Protein AF-A0A4Q3VLD4-F1 (afdb_monomer)

Sequence (63 aa):
MNNLNPFYKIGTIGMIITACLHIVLAVVLNTSSVHTSFAIVYPSWIAFLAMGTAQMAKEKKQK

Structure (mmCIF, N/CA/C/O backbone):
data_AF-A0A4Q3VLD4-F1
#
_entry.id   AF-A0A4Q3VLD4-F1
#
loop_
_atom_site.group_PDB
_atom_site.id
_atom_site.type_symbol
_atom_site.label_atom_id
_atom_site.label_alt_id
_atom_site.label_comp_id
_atom_site.label_asym_id
_atom_site.label_entity_id
_atom_site.label_seq_id
_atom_site.pdbx_PDB_ins_code
_atom_site.Cartn_x
_atom_site.Cartn_y
_atom_site.Cartn_z
_atom_site.occupancy
_atom_site.B_iso_or_equiv
_atom_site.auth_seq_id
_atom_site.auth_comp_id
_atom_site.auth_asym_id
_atom_site.auth_atom_id
_atom_site.pdbx_PDB_model_num
ATOM 1 N N . MET A 1 1 ? -22.884 -14.841 2.889 1.00 43.41 1 MET A N 1
ATOM 2 C CA . MET A 1 1 ? -21.603 -14.214 2.497 1.00 43.41 1 MET A CA 1
ATOM 3 C C . MET A 1 1 ? -21.467 -12.954 3.338 1.00 43.41 1 MET A C 1
ATOM 5 O O . MET A 1 1 ? -22.303 -12.073 3.206 1.00 43.41 1 MET A O 1
ATOM 9 N N . ASN A 1 2 ? -20.564 -12.947 4.321 1.00 57.25 2 ASN A N 1
ATOM 10 C CA . ASN A 1 2 ? -20.478 -11.879 5.324 1.00 57.25 2 ASN A CA 1
ATOM 11 C C . ASN A 1 2 ? -20.260 -10.522 4.633 1.00 57.25 2 ASN A C 1
ATOM 13 O O . ASN A 1 2 ? -19.264 -10.359 3.928 1.00 57.25 2 ASN A O 1
ATOM 17 N N . ASN A 1 3 ? -21.182 -9.572 4.816 1.00 68.00 3 ASN A N 1
ATOM 18 C CA . ASN A 1 3 ? -21.005 -8.181 4.394 1.00 68.00 3 ASN A CA 1
ATOM 19 C C . ASN A 1 3 ? -19.894 -7.562 5.250 1.00 68.00 3 ASN A C 1
ATOM 21 O O . ASN A 1 3 ? -20.154 -6.990 6.303 1.00 68.00 3 ASN A O 1
ATOM 25 N N . LEU A 1 4 ? -18.640 -7.757 4.836 1.00 74.62 4 LEU A N 1
ATOM 26 C CA . LEU A 1 4 ? -17.499 -7.078 5.440 1.00 74.62 4 LEU A CA 1
ATOM 27 C C . LEU A 1 4 ? -17.694 -5.567 5.313 1.00 74.62 4 LEU A C 1
ATOM 29 O O . LEU A 1 4 ? -18.244 -5.090 4.316 1.00 74.62 4 LEU A O 1
ATOM 33 N N . ASN A 1 5 ? -17.219 -4.828 6.314 1.00 88.00 5 ASN A N 1
ATOM 34 C CA . ASN A 1 5 ? -17.327 -3.378 6.332 1.00 88.00 5 ASN A CA 1
ATOM 35 C C . ASN A 1 5 ? -16.786 -2.770 5.011 1.00 88.00 5 ASN A C 1
ATOM 37 O O . ASN A 1 5 ? -15.696 -3.155 4.565 1.00 88.00 5 ASN A O 1
ATOM 41 N N . PR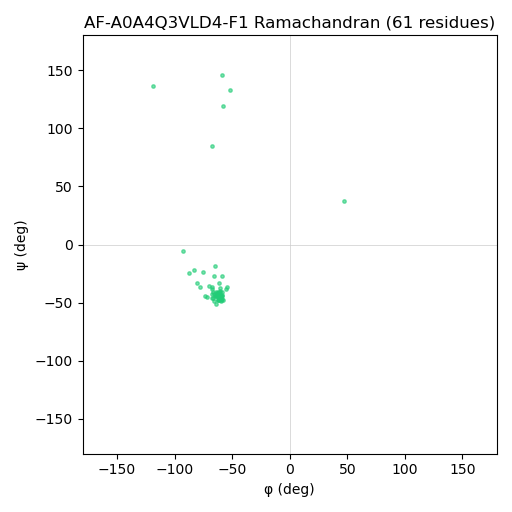O A 1 6 ? -17.511 -1.826 4.380 1.00 88.56 6 PRO A N 1
ATOM 42 C CA . PRO A 1 6 ? -17.126 -1.253 3.091 1.00 88.56 6 PRO A CA 1
ATOM 43 C C . PRO A 1 6 ? -15.715 -0.656 3.068 1.00 88.56 6 PRO A C 1
ATOM 45 O O . PRO A 1 6 ? -14.992 -0.859 2.095 1.00 88.56 6 PRO A O 1
ATOM 48 N N . PHE A 1 7 ? -15.279 0.009 4.142 1.00 91.19 7 PHE A N 1
ATOM 49 C CA . PHE A 1 7 ? -13.932 0.580 4.231 1.00 91.19 7 PHE A CA 1
ATOM 50 C C . PHE A 1 7 ? -12.853 -0.496 4.287 1.00 91.19 7 PHE A C 1
ATOM 52 O O . PHE A 1 7 ? -11.818 -0.357 3.637 1.00 91.19 7 PHE A O 1
ATOM 59 N N . TYR A 1 8 ? -13.116 -1.601 4.989 1.00 90.88 8 TYR A N 1
ATOM 60 C CA . TYR A 1 8 ? -12.208 -2.746 4.993 1.00 90.88 8 TYR A CA 1
ATOM 61 C C . TYR A 1 8 ? -12.054 -3.313 3.578 1.00 90.88 8 TYR A C 1
ATOM 63 O O . TYR A 1 8 ? -10.939 -3.488 3.096 1.00 90.88 8 TYR A O 1
ATOM 71 N N . LYS A 1 9 ? -13.172 -3.512 2.868 1.00 92.25 9 LYS A N 1
ATOM 72 C CA . LYS A 1 9 ? -13.169 -4.034 1.496 1.00 92.25 9 LYS A CA 1
ATOM 73 C C . LYS A 1 9 ? -12.432 -3.108 0.520 1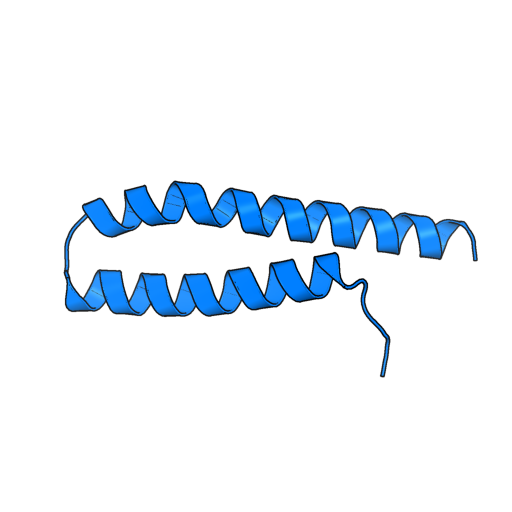.00 92.25 9 LYS A C 1
ATOM 75 O O . LYS A 1 9 ? -11.626 -3.592 -0.272 1.00 92.25 9 LYS A O 1
ATOM 80 N N . ILE A 1 10 ? -12.678 -1.797 0.589 1.00 93.25 10 ILE A N 1
ATOM 81 C CA . ILE A 1 10 ? -11.997 -0.793 -0.245 1.00 93.25 10 ILE A CA 1
ATOM 82 C C . ILE A 1 10 ? -10.494 -0.795 0.041 1.00 93.25 10 ILE A C 1
ATOM 84 O O . ILE A 1 10 ? -9.701 -0.868 -0.894 1.00 93.25 10 ILE A O 1
ATOM 88 N N . GLY A 1 11 ? -10.101 -0.782 1.318 1.00 93.19 11 GLY A N 1
ATOM 89 C CA . GLY A 1 11 ? -8.697 -0.830 1.718 1.00 93.19 11 GLY A CA 1
ATOM 90 C C . GLY A 1 11 ? -7.984 -2.082 1.201 1.00 93.19 11 GLY A C 1
ATOM 91 O O . GLY A 1 11 ? -6.894 -1.981 0.645 1.00 93.19 11 GLY A O 1
ATOM 92 N N . THR A 1 12 ? -8.611 -3.258 1.306 1.00 93.81 12 THR A N 1
ATOM 93 C CA . THR A 1 12 ? -8.024 -4.516 0.818 1.00 93.81 12 THR A CA 1
ATOM 94 C C . THR A 1 12 ? -7.879 -4.528 -0.701 1.00 93.81 12 THR A C 1
ATOM 96 O O . THR A 1 12 ? -6.807 -4.852 -1.209 1.00 93.81 12 THR A O 1
ATOM 99 N N . ILE A 1 13 ? -8.931 -4.163 -1.438 1.00 95.44 13 ILE A N 1
ATOM 100 C CA . ILE A 1 13 ? -8.895 -4.145 -2.907 1.00 95.44 13 ILE A CA 1
ATOM 101 C C . ILE A 1 13 ? -7.866 -3.120 -3.398 1.00 95.44 13 ILE A C 1
ATOM 103 O O . ILE A 1 13 ? -7.057 -3.433 -4.270 1.00 95.44 13 ILE A O 1
ATOM 107 N N . GLY A 1 14 ? -7.849 -1.928 -2.796 1.0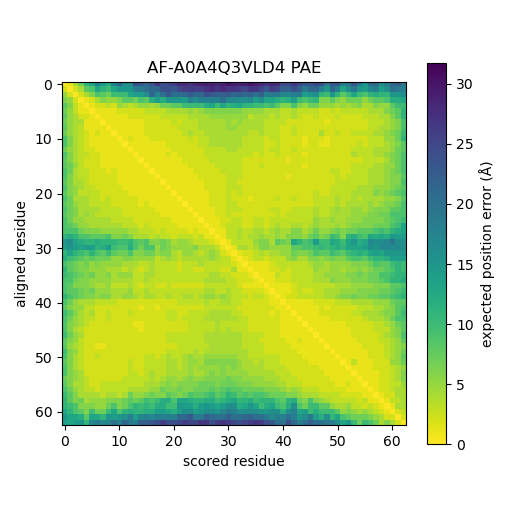0 94.25 14 GLY A N 1
ATOM 108 C CA . GLY A 1 14 ? -6.889 -0.875 -3.110 1.00 94.25 14 GLY A CA 1
ATOM 109 C C . GLY A 1 14 ? -5.442 -1.304 -2.876 1.00 94.25 14 GLY A C 1
ATOM 110 O O . GLY A 1 14 ? -4.611 -1.113 -3.763 1.00 94.25 14 GLY A O 1
ATOM 111 N N . MET A 1 15 ? -5.147 -1.969 -1.749 1.00 96.00 15 MET A N 1
ATOM 112 C CA . MET A 1 15 ? -3.823 -2.550 -1.476 1.00 96.00 15 MET A CA 1
ATOM 113 C C . MET A 1 15 ? -3.397 -3.549 -2.551 1.00 96.00 15 MET A C 1
ATOM 115 O O . MET A 1 15 ? -2.275 -3.467 -3.043 1.00 96.00 15 MET A O 1
ATOM 119 N N . ILE A 1 16 ? -4.281 -4.481 -2.922 1.00 96.38 16 ILE A N 1
ATOM 120 C CA . ILE A 1 16 ? -3.968 -5.542 -3.889 1.00 96.38 16 ILE A CA 1
ATOM 121 C C . ILE A 1 16 ? -3.677 -4.944 -5.266 1.00 96.38 16 ILE A C 1
ATOM 123 O O . ILE A 1 16 ? -2.627 -5.218 -5.845 1.00 96.38 16 ILE A O 1
ATOM 127 N N . ILE A 1 17 ? -4.572 -4.091 -5.771 1.00 96.31 17 ILE A N 1
ATOM 128 C CA . ILE A 1 17 ? -4.413 -3.466 -7.091 1.00 96.31 17 ILE A CA 1
ATOM 129 C C . ILE A 1 17 ? -3.142 -2.613 -7.122 1.00 96.31 17 ILE A C 1
ATOM 131 O O . ILE A 1 17 ? -2.353 -2.709 -8.061 1.00 96.31 17 ILE A O 1
ATOM 135 N N . THR A 1 18 ? -2.910 -1.822 -6.072 1.00 95.69 18 THR A N 1
ATOM 136 C CA . THR A 1 18 ? -1.727 -0.959 -5.957 1.00 95.69 18 THR A CA 1
ATOM 137 C C . THR A 1 18 ? -0.440 -1.777 -5.896 1.00 95.69 18 THR A C 1
ATOM 139 O O . THR A 1 18 ? 0.532 -1.415 -6.548 1.00 95.69 18 THR A O 1
ATOM 142 N N . ALA A 1 19 ? -0.423 -2.898 -5.172 1.00 95.06 19 ALA A N 1
ATOM 143 C CA . ALA A 1 19 ? 0.735 -3.785 -5.111 1.00 95.06 19 ALA A CA 1
ATOM 144 C C . ALA A 1 19 ? 1.040 -4.435 -6.467 1.00 95.06 19 ALA A C 1
ATOM 146 O O . ALA A 1 19 ? 2.195 -4.434 -6.890 1.00 95.06 19 ALA A O 1
ATOM 147 N N . CYS A 1 20 ? 0.022 -4.927 -7.181 1.00 95.44 20 CYS A N 1
ATOM 148 C CA . CYS A 1 20 ? 0.202 -5.447 -8.536 1.00 95.44 20 CYS A CA 1
ATOM 149 C C . CYS A 1 20 ? 0.760 -4.373 -9.476 1.00 95.44 20 CYS A C 1
ATOM 151 O O . CYS A 1 20 ? 1.737 -4.624 -10.181 1.00 95.44 20 CYS A O 1
ATOM 153 N N . LEU A 1 21 ? 0.187 -3.166 -9.449 1.00 94.62 21 LEU A N 1
ATOM 154 C CA . LEU A 1 21 ? 0.653 -2.055 -10.273 1.00 94.62 21 LEU A CA 1
ATOM 155 C C . LEU A 1 21 ? 2.095 -1.657 -9.929 1.00 94.62 21 LEU A C 1
ATOM 157 O O . LEU A 1 21 ? 2.897 -1.452 -10.835 1.00 94.62 21 LEU A O 1
ATOM 161 N N . HIS A 1 22 ? 2.443 -1.595 -8.641 1.00 94.19 22 HIS A N 1
ATOM 162 C CA . HIS A 1 22 ? 3.791 -1.267 -8.180 1.00 94.19 22 HIS A CA 1
ATOM 163 C C . HIS A 1 22 ? 4.820 -2.268 -8.708 1.00 94.19 22 HIS A C 1
ATOM 165 O O . HIS A 1 22 ? 5.834 -1.852 -9.256 1.00 94.19 22 HIS A O 1
ATOM 171 N N . ILE A 1 23 ? 4.551 -3.574 -8.599 1.00 93.94 23 ILE A N 1
ATOM 172 C CA . ILE A 1 23 ? 5.463 -4.616 -9.092 1.00 93.94 23 ILE A CA 1
ATOM 173 C C . ILE A 1 23 ? 5.653 -4.482 -10.604 1.00 93.94 23 ILE A C 1
ATOM 175 O O . ILE A 1 23 ? 6.787 -4.474 -11.076 1.00 93.94 23 ILE A O 1
ATOM 179 N N . VAL A 1 24 ? 4.562 -4.326 -11.359 1.00 94.69 24 VAL A N 1
ATOM 180 C CA . VAL A 1 24 ? 4.631 -4.169 -12.819 1.00 94.69 24 VAL A CA 1
ATOM 181 C C . VAL A 1 24 ? 5.450 -2.935 -13.193 1.00 94.69 24 VAL A C 1
ATOM 183 O O . VAL A 1 24 ? 6.360 -3.040 -14.009 1.00 94.69 24 VAL A O 1
ATOM 186 N N . LEU A 1 25 ? 5.189 -1.779 -12.576 1.00 92.94 25 LEU A N 1
ATOM 187 C CA . LEU A 1 25 ? 5.934 -0.552 -12.869 1.00 92.94 25 LEU A CA 1
ATOM 188 C C . LEU A 1 25 ? 7.397 -0.644 -12.438 1.00 92.94 25 LEU A C 1
ATOM 190 O O . LEU A 1 25 ? 8.263 -0.188 -13.177 1.00 92.94 25 LEU A O 1
ATOM 194 N N . ALA A 1 26 ? 7.689 -1.235 -11.280 1.00 91.38 26 ALA A N 1
ATOM 195 C CA . ALA A 1 26 ? 9.058 -1.406 -10.807 1.00 91.38 26 ALA A CA 1
ATOM 196 C C . ALA A 1 26 ? 9.871 -2.284 -11.769 1.00 91.38 26 ALA A C 1
ATOM 198 O O . ALA A 1 26 ? 11.006 -1.945 -12.087 1.00 91.38 26 ALA A O 1
ATOM 199 N N . VAL A 1 27 ? 9.273 -3.361 -12.289 1.00 92.75 27 VAL A N 1
ATOM 200 C CA . VAL A 1 27 ? 9.922 -4.257 -13.258 1.00 92.75 27 VAL A CA 1
ATOM 201 C C . VAL A 1 27 ? 10.069 -3.599 -14.631 1.00 92.75 27 VAL A C 1
ATOM 203 O O . VAL A 1 27 ? 11.134 -3.689 -15.235 1.00 92.75 27 VAL A O 1
ATOM 206 N N . VAL A 1 28 ? 9.025 -2.932 -15.133 1.00 93.06 28 VAL A N 1
ATOM 207 C CA . VAL A 1 28 ? 9.019 -2.350 -16.487 1.00 93.06 28 VAL A CA 1
ATOM 208 C C . VAL A 1 28 ? 9.893 -1.103 -16.577 1.00 93.06 28 VAL A C 1
ATOM 210 O O . VAL A 1 28 ? 10.630 -0.940 -17.545 1.00 93.06 28 VAL A O 1
ATOM 213 N N . LEU A 1 29 ? 9.805 -0.207 -15.592 1.00 89.75 29 LEU A N 1
ATOM 214 C CA . LEU A 1 29 ? 10.531 1.063 -15.617 1.00 89.75 29 LEU A CA 1
ATOM 2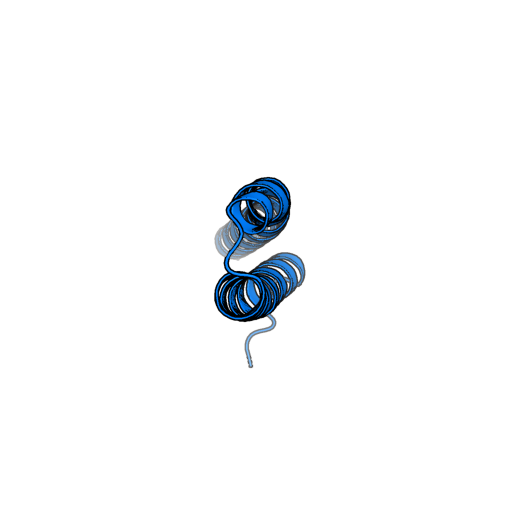15 C C . LEU A 1 29 ? 11.936 0.935 -15.027 1.00 89.75 29 LEU A C 1
ATOM 217 O O . LEU A 1 29 ? 12.780 1.758 -15.360 1.00 89.75 29 LEU A O 1
ATOM 221 N N . ASN A 1 30 ? 12.188 -0.042 -14.146 1.00 85.75 30 ASN A N 1
ATOM 222 C CA . ASN A 1 30 ? 13.468 -0.245 -13.455 1.00 85.75 30 ASN A CA 1
ATOM 223 C C . ASN A 1 30 ? 14.056 1.053 -12.850 1.00 85.75 30 ASN A C 1
ATOM 225 O O . ASN A 1 30 ? 15.260 1.300 -12.898 1.00 85.75 30 ASN A O 1
ATOM 229 N N . THR A 1 31 ? 13.190 1.926 -12.320 1.00 83.44 31 THR A N 1
ATOM 230 C CA . THR A 1 31 ? 13.581 3.209 -11.717 1.00 83.44 31 THR A CA 1
ATOM 231 C C . THR A 1 31 ? 13.189 3.269 -10.247 1.00 83.44 31 THR A C 1
ATOM 233 O O . THR A 1 31 ? 12.055 2.974 -9.870 1.00 83.44 31 THR A O 1
ATOM 236 N N . SER A 1 32 ? 14.103 3.764 -9.410 1.00 82.56 32 SER A N 1
ATOM 237 C CA . SER A 1 32 ? 13.875 3.920 -7.965 1.00 82.56 32 SER A CA 1
ATOM 238 C C . SER A 1 32 ? 12.773 4.930 -7.621 1.00 82.56 32 SER A C 1
ATOM 240 O O . SER A 1 32 ? 12.232 4.896 -6.520 1.00 82.56 32 SER A O 1
ATOM 242 N N . SER A 1 33 ? 12.415 5.813 -8.562 1.00 87.00 33 SER A N 1
ATOM 243 C CA . SER A 1 33 ? 11.354 6.817 -8.392 1.00 87.00 33 SER A CA 1
ATOM 244 C C . SER A 1 33 ? 9.982 6.182 -8.127 1.00 87.00 33 SER A C 1
ATOM 246 O O . SER A 1 33 ? 9.199 6.706 -7.333 1.00 87.00 33 SER A O 1
ATOM 248 N N . VAL A 1 34 ? 9.717 5.006 -8.714 1.00 88.88 34 VAL A N 1
ATOM 249 C CA . VAL A 1 34 ? 8.457 4.269 -8.526 1.00 88.88 34 VAL A CA 1
ATOM 250 C C . VAL A 1 34 ? 8.236 3.949 -7.045 1.00 88.88 34 VAL A C 1
ATOM 252 O O . VAL A 1 34 ? 7.150 4.181 -6.520 1.00 88.88 34 VAL A O 1
ATOM 255 N N . HIS A 1 35 ? 9.268 3.511 -6.325 1.00 88.88 35 HIS A N 1
ATOM 256 C CA . HIS A 1 35 ? 9.137 3.185 -4.904 1.00 8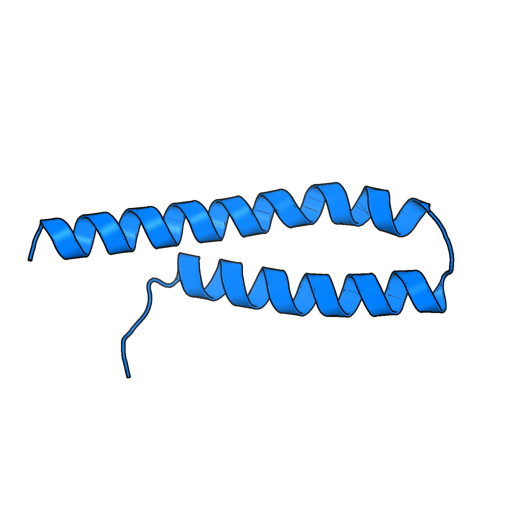8.88 35 HIS A CA 1
ATOM 257 C C . HIS A 1 35 ? 8.704 4.393 -4.063 1.00 88.88 35 HIS A C 1
ATOM 259 O O . HIS A 1 35 ? 7.836 4.263 -3.198 1.00 88.88 35 HIS A O 1
ATOM 265 N N . THR A 1 36 ? 9.242 5.580 -4.355 1.00 89.38 36 THR A N 1
ATOM 266 C CA . THR A 1 36 ? 8.895 6.820 -3.647 1.00 89.38 36 THR A CA 1
ATOM 267 C C . THR A 1 36 ? 7.455 7.248 -3.918 1.00 89.38 36 THR A C 1
ATOM 269 O O . THR A 1 36 ? 6.741 7.619 -2.988 1.00 89.38 36 THR A O 1
ATOM 272 N N . SER A 1 37 ? 6.988 7.161 -5.168 1.00 87.19 37 SER A N 1
ATOM 273 C CA . SER A 1 37 ? 5.602 7.505 -5.510 1.00 87.19 37 SER A CA 1
ATOM 274 C C . SER A 1 37 ? 4.594 6.591 -4.811 1.00 87.19 37 SER A C 1
ATOM 276 O O . SER A 1 37 ? 3.587 7.059 -4.280 1.00 87.19 37 SER A O 1
ATOM 278 N N . PHE A 1 38 ? 4.879 5.288 -4.752 1.00 91.69 38 PHE A N 1
ATOM 279 C C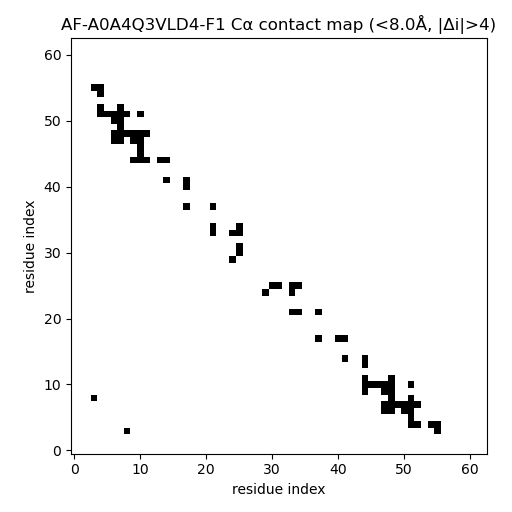A . PHE A 1 38 ? 3.990 4.322 -4.108 1.00 91.69 38 PHE A CA 1
ATOM 280 C C . PHE A 1 38 ? 4.045 4.385 -2.574 1.00 91.69 38 PHE A C 1
ATOM 282 O O . PHE A 1 38 ? 3.047 4.063 -1.927 1.00 91.69 38 PHE A O 1
ATOM 289 N N . ALA A 1 39 ? 5.138 4.877 -1.977 1.00 89.81 39 ALA A N 1
ATOM 290 C CA . ALA A 1 39 ? 5.255 5.072 -0.528 1.00 89.81 39 ALA A CA 1
ATOM 291 C C . ALA A 1 39 ? 4.184 6.014 0.055 1.00 89.81 39 ALA A C 1
ATOM 293 O O . ALA A 1 39 ? 3.813 5.865 1.216 1.00 89.81 39 ALA A O 1
ATOM 294 N N . ILE A 1 40 ? 3.653 6.944 -0.746 1.00 88.25 40 ILE A N 1
ATOM 295 C CA . ILE A 1 40 ? 2.570 7.855 -0.338 1.00 88.25 40 ILE A CA 1
ATOM 296 C C . ILE A 1 40 ? 1.200 7.166 -0.418 1.00 88.25 40 ILE A C 1
ATOM 298 O O . ILE A 1 40 ? 0.317 7.427 0.397 1.00 88.25 40 ILE A O 1
ATOM 302 N N . VAL A 1 41 ? 1.024 6.256 -1.378 1.00 91.69 41 VAL A N 1
ATOM 303 C CA . VAL A 1 41 ? -0.265 5.613 -1.671 1.00 91.69 41 VAL A CA 1
ATOM 304 C C . VAL A 1 41 ? -0.591 4.503 -0.662 1.00 91.69 41 VAL A C 1
ATOM 306 O O . VAL A 1 41 ? -1.745 4.347 -0.262 1.00 91.69 41 VAL A O 1
ATOM 309 N N . TYR A 1 42 ? 0.410 3.747 -0.197 1.00 92.44 42 TYR A N 1
ATOM 310 C CA . TYR A 1 42 ? 0.201 2.665 0.778 1.00 92.44 42 TYR A CA 1
ATOM 311 C C . TYR A 1 42 ? -0.430 3.127 2.110 1.00 92.44 42 TYR A C 1
ATOM 313 O O . TYR A 1 42 ? -1.402 2.499 2.541 1.00 92.44 42 TYR A O 1
ATOM 321 N N . PRO A 1 43 ? 0.032 4.218 2.757 1.00 95.06 43 PRO A N 1
ATOM 322 C CA . PRO A 1 43 ? -0.599 4.758 3.961 1.00 95.06 43 PRO A CA 1
ATOM 323 C C . PRO A 1 43 ? -2.090 5.071 3.801 1.00 95.06 43 PRO A C 1
ATOM 325 O O . PRO A 1 43 ? -2.864 4.835 4.729 1.00 95.06 43 PRO A O 1
ATOM 328 N N . SER A 1 44 ? -2.521 5.549 2.628 1.00 93.56 44 SER A N 1
ATOM 329 C CA . SER A 1 44 ? -3.935 5.839 2.365 1.00 93.56 44 SER A CA 1
ATOM 330 C C . SER A 1 44 ? -4.795 4.578 2.455 1.00 93.56 44 SER A C 1
ATOM 332 O O . SER A 1 44 ? -5.847 4.584 3.095 1.00 93.56 44 SER A O 1
ATOM 334 N N . TRP A 1 45 ? -4.332 3.463 1.888 1.00 95.31 45 TRP A N 1
ATOM 335 C CA . TRP A 1 45 ? -5.046 2.189 1.988 1.00 95.31 45 TRP A CA 1
ATOM 336 C C . TRP A 1 45 ? -5.011 1.597 3.397 1.00 95.31 45 TRP A C 1
ATOM 338 O O . TRP A 1 45 ? -6.011 1.039 3.853 1.00 95.31 45 TRP A O 1
ATOM 348 N N . ILE A 1 46 ? -3.897 1.766 4.117 1.00 95.19 46 ILE A N 1
ATOM 349 C CA . ILE A 1 46 ? -3.788 1.371 5.527 1.00 95.19 46 ILE A CA 1
ATOM 350 C C . ILE A 1 46 ? -4.812 2.130 6.376 1.00 95.19 46 ILE A C 1
ATOM 352 O O . ILE A 1 46 ? -5.461 1.517 7.220 1.00 95.19 46 ILE A O 1
ATOM 356 N N . ALA A 1 47 ? -5.026 3.426 6.129 1.00 95.19 47 ALA A N 1
ATOM 357 C CA . ALA A 1 47 ? -6.049 4.197 6.832 1.00 95.19 47 ALA A CA 1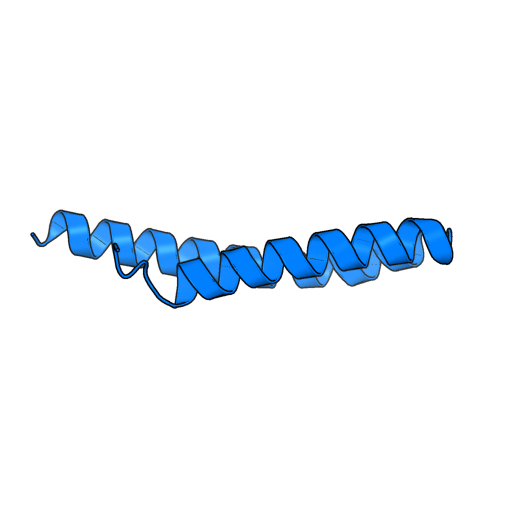
ATOM 358 C C . ALA A 1 47 ? -7.456 3.612 6.613 1.00 95.19 47 ALA A C 1
ATOM 360 O O . ALA A 1 47 ? -8.204 3.426 7.575 1.00 95.19 47 ALA A O 1
ATOM 361 N N . PHE A 1 48 ? -7.803 3.239 5.376 1.00 93.69 48 PHE A N 1
ATOM 362 C CA . PHE A 1 48 ? -9.076 2.573 5.076 1.00 93.69 48 PHE A CA 1
ATOM 363 C C . PHE A 1 48 ? -9.223 1.215 5.776 1.00 93.69 48 PHE A C 1
ATOM 365 O O . PHE A 1 48 ? -10.276 0.925 6.348 1.00 93.69 48 PHE A O 1
ATOM 372 N N . LEU A 1 49 ? -8.159 0.409 5.802 1.00 94.50 49 LEU A N 1
ATOM 373 C CA . LEU A 1 49 ? -8.133 -0.862 6.530 1.00 94.50 49 LEU A CA 1
ATOM 374 C C . LEU A 1 49 ? -8.282 -0.664 8.043 1.00 94.50 49 LEU A C 1
ATOM 376 O O . LEU A 1 49 ? -9.050 -1.383 8.684 1.00 94.50 49 LEU A O 1
ATOM 380 N N . ALA A 1 50 ? -7.593 0.319 8.619 1.00 95.06 50 ALA A N 1
ATOM 381 C CA . ALA A 1 50 ? -7.667 0.633 10.041 1.00 95.06 50 ALA A CA 1
ATOM 382 C C . ALA A 1 50 ? -9.076 1.104 10.438 1.00 95.06 50 ALA A C 1
ATOM 384 O O . ALA A 1 50 ? -9.638 0.621 11.419 1.00 95.06 50 ALA A O 1
ATOM 385 N N . MET A 1 51 ? -9.698 1.976 9.638 1.00 94.12 51 MET A N 1
ATOM 386 C CA . MET A 1 51 ? -11.083 2.402 9.864 1.00 94.12 51 MET A CA 1
ATOM 387 C C . MET A 1 51 ? -12.061 1.228 9.762 1.00 94.12 51 MET A C 1
ATOM 389 O O . MET A 1 51 ? -12.879 1.026 10.661 1.00 94.12 51 MET A O 1
ATOM 393 N N . GLY A 1 52 ? -11.940 0.413 8.711 1.00 92.00 52 GLY A N 1
ATOM 394 C CA . GLY A 1 52 ? -12.804 -0.746 8.512 1.00 92.00 52 GLY A 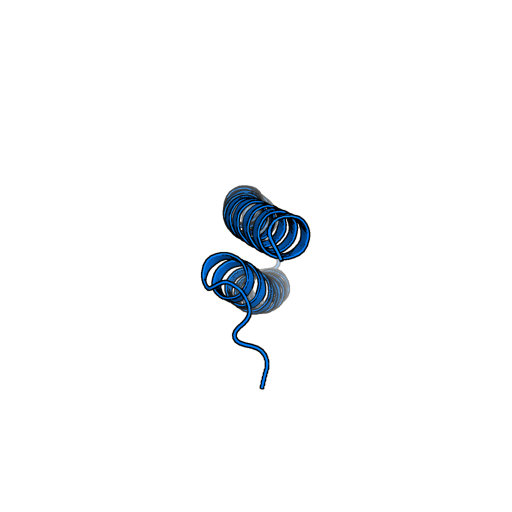CA 1
ATOM 395 C C . GLY A 1 52 ? -12.674 -1.785 9.626 1.00 92.00 52 GLY A C 1
ATOM 396 O O . GLY A 1 52 ? -13.678 -2.282 10.133 1.00 92.00 52 GLY A O 1
ATOM 397 N N . THR A 1 53 ? -11.449 -2.085 10.066 1.00 92.81 53 THR A N 1
ATOM 398 C CA . THR A 1 53 ? -11.203 -3.002 11.193 1.00 92.81 53 THR A CA 1
ATOM 399 C C . THR A 1 53 ? -11.735 -2.449 12.511 1.00 92.81 53 THR A C 1
ATOM 401 O O . THR A 1 53 ? -12.390 -3.186 13.249 1.00 92.81 53 THR A O 1
ATOM 404 N N . ALA A 1 54 ? -11.536 -1.158 12.789 1.00 93.25 54 ALA A N 1
ATOM 405 C CA . ALA A 1 54 ? -12.072 -0.511 13.982 1.00 93.25 54 ALA A CA 1
ATOM 406 C C . ALA A 1 54 ? -13.609 -0.550 14.026 1.00 93.25 54 ALA A C 1
ATOM 408 O O . ALA A 1 54 ? -14.186 -0.828 15.078 1.00 93.25 54 ALA A O 1
ATOM 409 N N . GLN A 1 55 ? -14.284 -0.315 12.897 1.00 90.25 55 GLN A N 1
ATOM 410 C CA . GLN A 1 55 ? -15.745 -0.394 12.815 1.00 90.25 55 GLN A CA 1
ATOM 411 C C . GLN A 1 55 ? -16.258 -1.821 13.022 1.00 90.25 55 GLN A C 1
ATOM 413 O O . GLN A 1 55 ? -17.135 -2.026 13.857 1.00 90.25 55 GLN A O 1
ATOM 418 N N . MET A 1 56 ? -15.656 -2.817 12.365 1.00 88.88 56 MET A N 1
ATOM 419 C CA . MET A 1 56 ? -16.024 -4.225 12.573 1.00 88.88 56 MET A CA 1
ATOM 420 C C . MET A 1 56 ? -15.800 -4.674 14.026 1.00 88.88 56 MET A C 1
ATOM 422 O O . MET A 1 56 ? -16.591 -5.441 14.574 1.00 88.88 56 MET A O 1
ATOM 426 N N . ALA A 1 57 ? -14.732 -4.196 14.674 1.00 89.06 57 ALA A N 1
ATOM 427 C CA . ALA A 1 57 ? -14.461 -4.487 16.080 1.00 89.06 57 ALA A CA 1
ATOM 428 C C . ALA A 1 57 ? -15.498 -3.849 17.021 1.00 89.06 57 ALA A C 1
ATOM 430 O O . ALA A 1 57 ? -15.869 -4.465 18.020 1.00 89.06 57 ALA A O 1
ATOM 431 N N . LYS A 1 58 ? -15.988 -2.641 16.705 1.00 87.50 58 LYS A N 1
ATOM 432 C CA . LYS A 1 58 ? -17.077 -1.989 17.451 1.00 87.50 58 LYS A CA 1
ATOM 433 C C . LYS A 1 58 ? -18.403 -2.733 17.286 1.00 87.50 58 LYS A C 1
ATOM 435 O O . LYS A 1 58 ? -19.048 -3.012 18.289 1.00 87.50 58 LYS A O 1
ATOM 440 N N . GLU A 1 59 ? -18.767 -3.113 16.062 1.00 83.56 59 GLU A N 1
ATOM 441 C CA . GLU A 1 59 ? -19.993 -3.879 15.782 1.00 83.56 59 GLU A CA 1
ATOM 442 C C . GLU A 1 59 ? -20.013 -5.221 16.523 1.00 83.56 59 GLU A C 1
ATOM 444 O O . GLU A 1 59 ? -21.029 -5.590 17.105 1.00 83.56 59 GLU A O 1
ATOM 449 N N . LYS A 1 60 ? -18.875 -5.927 16.579 1.00 80.12 60 LYS A N 1
ATOM 450 C CA . LYS A 1 60 ? -18.751 -7.176 17.346 1.00 80.12 60 LYS A CA 1
ATOM 451 C C . LYS A 1 60 ? -18.875 -7.000 18.860 1.00 80.12 60 LYS A C 1
ATOM 453 O O . LYS A 1 60 ? -19.234 -7.959 19.523 1.00 80.12 60 LYS A O 1
ATOM 458 N N . LYS A 1 61 ? -18.532 -5.831 19.413 1.00 73.56 61 LYS A N 1
ATOM 459 C CA . LYS A 1 61 ? -18.666 -5.545 20.854 1.00 73.56 61 LYS A CA 1
ATOM 460 C C . LYS A 1 61 ? -20.077 -5.110 21.253 1.00 73.56 61 LYS A C 1
ATOM 462 O O . LYS A 1 61 ? -20.399 -5.172 22.433 1.00 73.56 61 LYS A O 1
ATOM 467 N N . GLN A 1 62 ? -20.875 -4.613 20.308 1.00 65.31 62 GLN A N 1
ATOM 468 C CA . GLN A 1 62 ? -22.255 -4.175 20.552 1.00 65.31 62 GLN A CA 1
ATOM 469 C C . GLN A 1 62 ? -23.306 -5.264 20.298 1.00 6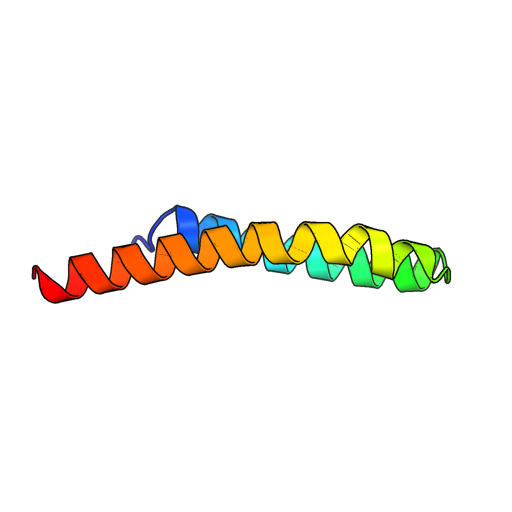5.31 62 GLN A C 1
ATOM 471 O O . GLN A 1 62 ? -24.485 -5.026 20.554 1.00 65.31 62 GLN A O 1
ATOM 476 N N . LYS A 1 63 ? -22.896 -6.425 19.784 1.00 52.47 63 LYS A N 1
ATOM 477 C CA . LYS A 1 63 ? -23.749 -7.584 19.523 1.00 52.47 63 LYS A CA 1
ATOM 478 C C . LYS A 1 63 ? -23.502 -8.662 20.568 1.00 52.47 63 LYS A C 1
ATOM 480 O O . LYS A 1 63 ? -24.490 -9.333 20.930 1.00 52.47 63 LYS A O 1
#

Foldseek 3Di:
DDPQQPLLVCLVVQVVVLVVVLVVCCVVVVDPVSVVVSVVSNVVSVVSNVVSVVVVVVVVVVD

Mean predicted aligned error: 5.19 Å

Radius of gyration: 15.02 Å; Cα contacts (8 Å, |Δi|>4): 45; chains: 1; bounding box: 38×22×37 Å

Solvent-accessible surface area (backbone atoms only — not comparable to full-atom values): 3500 Å² total; per-residue (Å²): 131,85,84,67,47,66,42,28,53,51,14,51,53,48,47,52,55,50,50,54,50,47,53,52,48,39,68,74,64,69,44,78,65,54,60,61,61,48,61,64,54,53,58,57,27,49,50,30,33,51,52,16,50,52,50,54,53,50,54,63,72,76,107

Secondary structure (DSSP, 8-state):
-----HHHHHHHHHHHHHHHHHHHHHHHH--THHHHHHHHHHHHHHHHHHHHHHHHHHHHHH-

pLDDT: mean 88.31, std 10.54, range [43.41, 96.38]